Protein AF-A0A7J8A0T2-F1 (afdb_monomer_lite)

pLDDT: mean 89.28, std 9.41, range [49.16, 96.69]

Foldseek 3Di:
DPVVCVVCVCVVVLVVLQVPDPVGPVVSVVVVVVCCVPPHCLCPPDDHCPNVVVVVVVVVVVVVVVVVVVVVVVVVVVVVVVVVVVVVVVVVVVVVVVD

Organism: Myotis myotis (NCBI:txid51298)

Structure (mmCIF, N/CA/C/O backbone):
data_AF-A0A7J8A0T2-F1
#
_entry.id   AF-A0A7J8A0T2-F1
#
loop_
_atom_site.group_PDB
_atom_site.id
_atom_site.type_symbol
_atom_site.label_atom_id
_atom_site.label_alt_id
_atom_site.label_comp_id
_atom_site.label_asym_id
_atom_site.label_entity_id
_atom_site.label_seq_id
_atom_site.pdbx_PDB_ins_code
_atom_site.Cartn_x
_atom_site.Cartn_y
_atom_site.Cartn_z
_atom_site.occupancy
_atom_site.B_iso_or_equiv
_atom_site.auth_seq_id
_atom_site.auth_comp_id
_atom_site.auth_asym_id
_atom_site.auth_atom_id
_atom_site.pdbx_PDB_model_num
ATOM 1 N N . MET A 1 1 ? -2.130 19.286 10.003 1.00 49.16 1 MET A N 1
ATOM 2 C CA . MET A 1 1 ? -3.208 18.475 9.401 1.00 49.16 1 MET A CA 1
ATOM 3 C C . MET A 1 1 ? -3.140 18.570 7.875 1.00 49.16 1 MET A C 1
ATOM 5 O O . MET A 1 1 ? -4.084 19.033 7.260 1.00 49.16 1 MET A O 1
ATOM 9 N N . GLY A 1 2 ? -1.996 18.217 7.274 1.00 53.19 2 GLY A N 1
ATOM 10 C CA . GLY A 1 2 ? -1.790 18.306 5.816 1.00 53.19 2 GLY A CA 1
ATOM 11 C C . GLY A 1 2 ? -1.439 16.969 5.154 1.00 53.19 2 GLY A C 1
ATOM 12 O O . GLY A 1 2 ? -1.767 16.780 3.996 1.00 53.19 2 GLY A O 1
ATOM 13 N N . GLY A 1 3 ? -0.847 16.024 5.899 1.00 60.69 3 GLY A N 1
ATOM 14 C CA . GLY A 1 3 ? -0.393 14.742 5.342 1.00 60.69 3 GLY A CA 1
ATOM 15 C C . GLY A 1 3 ? -1.520 13.789 4.931 1.00 60.69 3 GLY A C 1
ATOM 16 O O . GLY A 1 3 ? -1.470 13.235 3.845 1.00 60.69 3 GLY A O 1
ATOM 17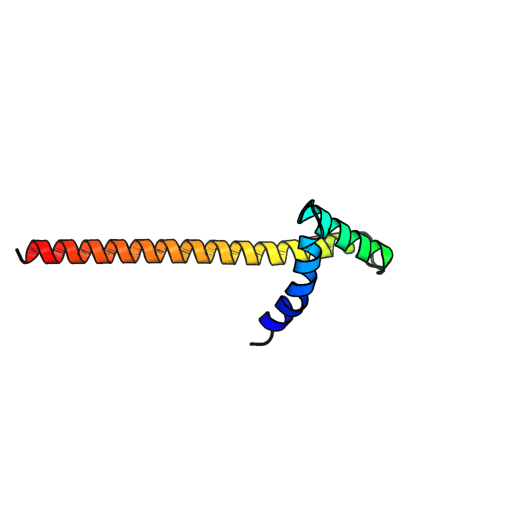 N N . GLU A 1 4 ? -2.577 13.652 5.739 1.00 61.41 4 GLU A N 1
ATOM 18 C CA . GLU A 1 4 ? -3.687 12.723 5.434 1.00 61.41 4 GLU A CA 1
ATOM 19 C C . GLU A 1 4 ? -4.466 13.137 4.170 1.00 61.41 4 GLU A C 1
ATOM 21 O O . GLU A 1 4 ? -4.849 12.294 3.368 1.00 61.41 4 GLU A O 1
ATOM 26 N N . GLN A 1 5 ? -4.623 14.443 3.924 1.00 62.53 5 GLN A N 1
ATOM 27 C CA . GLN A 1 5 ? -5.294 14.944 2.716 1.00 62.53 5 GLN A CA 1
ATOM 28 C C . GLN A 1 5 ? -4.476 14.714 1.438 1.00 62.53 5 GLN A C 1
ATOM 30 O O . GLN A 1 5 ? -5.048 14.615 0.352 1.00 62.53 5 GLN A O 1
ATOM 35 N N . GLU A 1 6 ? -3.147 14.652 1.543 1.00 72.12 6 GLU A N 1
ATOM 36 C CA . GLU A 1 6 ? -2.281 14.332 0.407 1.00 72.12 6 GLU A CA 1
ATOM 37 C C . GLU A 1 6 ? -2.321 12.840 0.071 1.00 72.12 6 GLU A C 1
ATOM 39 O O . GLU A 1 6 ? -2.339 12.492 -1.111 1.00 72.12 6 GLU A O 1
ATOM 44 N N . GLU A 1 7 ? -2.390 11.976 1.088 1.00 74.75 7 GLU A N 1
ATOM 45 C CA . GLU A 1 7 ? -2.507 10.523 0.918 1.00 74.75 7 GLU A CA 1
ATOM 46 C C . GLU A 1 7 ? -3.836 10.138 0.248 1.00 74.75 7 GLU A C 1
ATOM 48 O O . GLU A 1 7 ? -3.835 9.376 -0.718 1.00 74.75 7 GLU A O 1
ATOM 53 N N . GLU A 1 8 ? -4.952 10.740 0.670 1.00 87.94 8 GLU A N 1
ATOM 54 C CA . GLU A 1 8 ? -6.296 10.425 0.154 1.00 87.94 8 GLU A CA 1
ATOM 55 C C . GLU A 1 8 ? -6.609 11.079 -1.206 1.00 87.94 8 GLU A C 1
ATOM 57 O O . GLU A 1 8 ? -7.606 10.757 -1.860 1.00 87.94 8 GLU A O 1
ATOM 62 N N . ARG A 1 9 ? -5.759 12.002 -1.682 1.00 91.94 9 ARG A N 1
ATOM 63 C CA . ARG A 1 9 ? -6.005 12.795 -2.901 1.00 91.94 9 ARG A CA 1
ATOM 64 C C . ARG A 1 9 ? -6.293 11.933 -4.132 1.00 91.94 9 ARG A C 1
ATOM 66 O O . ARG A 1 9 ? -7.061 12.342 -5.006 1.00 91.94 9 ARG A O 1
ATOM 73 N N . PHE A 1 10 ? -5.639 10.779 -4.237 1.00 90.62 10 PHE A N 1
ATOM 74 C CA . PHE A 1 10 ? -5.753 9.889 -5.392 1.00 90.62 10 PHE A CA 1
ATOM 75 C C . PHE A 1 10 ? -6.695 8.703 -5.161 1.00 90.62 10 PHE A C 1
ATOM 77 O O . PHE A 1 10 ? -6.946 7.953 -6.108 1.00 90.62 10 PHE A O 1
ATOM 84 N N . ASP A 1 11 ? -7.276 8.562 -3.966 1.00 91.50 11 ASP A N 1
ATOM 85 C CA . ASP A 1 11 ? -8.106 7.410 -3.603 1.00 91.50 11 ASP A CA 1
ATOM 86 C C . ASP A 1 11 ? -9.298 7.247 -4.536 1.00 91.50 11 ASP A C 1
ATOM 88 O O . ASP A 1 11 ? -9.553 6.150 -5.022 1.00 91.50 11 ASP A O 1
ATOM 92 N N . GLY A 1 12 ? -9.991 8.337 -4.879 1.00 91.25 12 GLY A N 1
ATOM 93 C CA . GLY A 1 12 ? -11.133 8.274 -5.797 1.00 91.25 12 GLY A CA 1
ATOM 94 C C . GLY A 1 12 ? -10.768 7.699 -7.171 1.00 91.25 12 GLY A C 1
ATOM 95 O O . GLY A 1 12 ? -11.515 6.900 -7.735 1.00 91.25 12 GLY A O 1
ATOM 96 N N . MET A 1 13 ? -9.590 8.049 -7.691 1.00 91.00 13 MET A N 1
ATOM 97 C CA . MET A 1 13 ? -9.098 7.534 -8.970 1.00 91.00 13 MET A CA 1
ATOM 98 C C . MET A 1 13 ? -8.672 6.067 -8.853 1.00 91.00 13 MET A C 1
ATOM 100 O O . MET A 1 13 ? -9.027 5.255 -9.707 1.00 91.00 13 MET A O 1
ATOM 104 N N . LEU A 1 14 ? -7.954 5.711 -7.785 1.00 90.19 14 LEU A N 1
ATOM 105 C CA . LEU A 1 14 ? -7.508 4.338 -7.537 1.00 90.19 14 LEU A CA 1
ATOM 106 C C . LEU A 1 14 ? -8.686 3.390 -7.282 1.00 90.19 14 LEU A C 1
ATOM 108 O O . LEU A 1 14 ? -8.680 2.267 -7.781 1.00 90.19 14 LEU A O 1
ATOM 112 N N . LEU A 1 15 ? -9.722 3.846 -6.575 1.00 90.88 15 LEU A N 1
ATOM 113 C CA . LEU A 1 15 ? -10.954 3.093 -6.346 1.00 90.88 15 LEU A CA 1
ATOM 114 C C . LEU A 1 15 ? -11.735 2.883 -7.642 1.00 90.88 15 LEU A C 1
ATOM 116 O O . LEU A 1 15 ? -12.171 1.763 -7.902 1.00 90.88 15 LEU A O 1
ATOM 120 N N . ALA A 1 16 ? -11.873 3.918 -8.476 1.00 91.00 16 ALA A N 1
ATOM 121 C CA . ALA A 1 16 ? -12.520 3.785 -9.779 1.00 91.00 16 ALA A CA 1
ATOM 122 C C . ALA A 1 16 ? -11.787 2.767 -10.667 1.00 91.00 16 ALA A C 1
ATOM 124 O O . ALA A 1 16 ? -12.423 1.929 -11.302 1.00 91.00 16 ALA A O 1
ATOM 125 N N . MET A 1 17 ? -10.449 2.783 -10.657 1.00 89.44 17 MET A N 1
ATOM 126 C CA . MET A 1 17 ? -9.653 1.758 -11.330 1.00 89.44 17 MET A CA 1
ATOM 127 C C . MET A 1 17 ? -9.898 0.378 -10.716 1.00 89.44 17 MET A C 1
ATOM 129 O O . MET A 1 17 ? -10.163 -0.564 -11.452 1.00 89.44 17 MET A O 1
ATOM 133 N N . ALA A 1 18 ? -9.849 0.233 -9.389 1.00 89.94 18 ALA A N 1
ATOM 134 C CA . ALA A 1 18 ? -10.054 -1.047 -8.709 1.00 89.94 18 ALA A CA 1
ATOM 135 C C . ALA A 1 18 ? -11.415 -1.681 -9.039 1.00 89.94 18 ALA A C 1
ATOM 137 O O . ALA A 1 18 ? -11.488 -2.883 -9.267 1.00 89.94 18 ALA A O 1
ATOM 138 N N . GLN A 1 19 ? -12.476 -0.874 -9.114 1.00 89.69 19 GLN A N 1
ATOM 139 C CA . GLN A 1 19 ? -13.831 -1.329 -9.444 1.00 89.69 19 GLN A CA 1
ATOM 140 C C . GLN A 1 19 ? -13.966 -1.862 -10.875 1.00 89.69 19 GLN A C 1
ATOM 142 O O . GLN A 1 19 ? -14.830 -2.695 -11.130 1.00 89.69 19 GLN A O 1
ATOM 147 N N . GLN A 1 20 ? -13.133 -1.390 -11.804 1.00 89.62 20 GLN A N 1
ATOM 148 C CA . GLN A 1 20 ? -13.133 -1.842 -13.199 1.00 89.62 20 GLN A CA 1
ATOM 149 C C . GLN A 1 20 ? -12.381 -3.164 -13.412 1.00 89.62 20 GLN A C 1
ATOM 151 O O . GLN A 1 20 ? -12.473 -3.736 -14.495 1.00 89.62 20 GLN A O 1
ATOM 156 N N . HIS A 1 21 ? -11.632 -3.646 -12.415 1.00 89.31 21 HIS A N 1
ATOM 157 C CA . HIS A 1 21 ? -10.897 -4.907 -12.500 1.00 89.31 21 HIS A CA 1
ATOM 158 C C . HIS A 1 21 ? -11.706 -6.034 -11.845 1.00 89.31 21 HIS A C 1
ATOM 160 O O . HIS A 1 21 ? -11.809 -6.110 -10.619 1.00 89.31 21 HIS A O 1
ATOM 166 N N . GLU A 1 22 ? -12.264 -6.933 -12.658 1.00 81.12 22 GLU A N 1
ATOM 167 C CA . GLU A 1 22 ? -13.053 -8.078 -12.180 1.00 81.12 22 GLU A CA 1
ATOM 168 C C . GLU A 1 22 ? -12.201 -9.081 -11.380 1.00 81.12 22 GLU A C 1
ATOM 170 O O . GLU A 1 22 ? -12.700 -9.700 -10.438 1.00 81.12 22 GLU A O 1
ATOM 175 N N . GLY A 1 23 ? -10.897 -9.189 -11.671 1.00 83.62 23 GLY A N 1
ATOM 176 C CA . GLY A 1 23 ? -9.942 -9.995 -10.899 1.00 83.62 23 GLY A CA 1
ATOM 177 C C . GLY A 1 23 ? -9.401 -9.303 -9.640 1.00 83.62 23 GLY A C 1
ATOM 178 O O . GLY A 1 23 ? -8.459 -9.792 -9.007 1.00 83.62 23 GLY A O 1
ATOM 179 N N . GLY A 1 24 ? -9.983 -8.165 -9.251 1.00 87.31 24 GLY A N 1
ATOM 180 C CA . GLY A 1 24 ? -9.710 -7.480 -7.992 1.00 87.31 24 GLY A CA 1
ATOM 181 C C . GLY A 1 24 ? -8.297 -6.899 -7.879 1.00 87.31 24 GLY A C 1
ATOM 182 O O . GLY A 1 24 ? -7.705 -6.407 -8.840 1.00 87.31 24 GLY A O 1
ATOM 183 N N . VAL A 1 25 ? -7.739 -6.926 -6.663 1.00 87.56 25 VAL A N 1
ATOM 184 C CA . VAL A 1 25 ? -6.481 -6.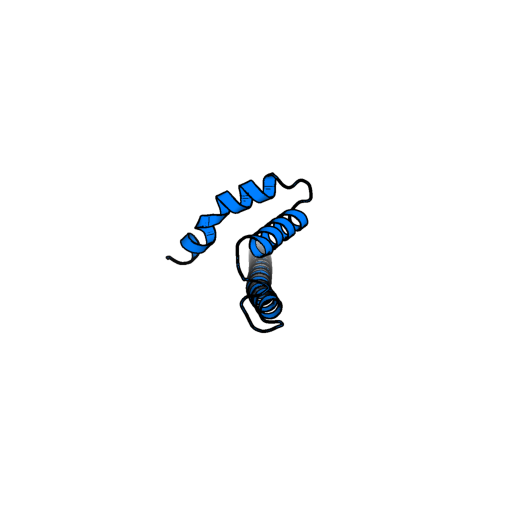227 -6.327 1.00 87.56 25 VAL A CA 1
ATOM 185 C C . VAL A 1 25 ? -5.284 -6.748 -7.129 1.00 87.56 25 VAL A C 1
ATOM 187 O O . VAL A 1 25 ? -4.393 -5.972 -7.465 1.00 87.56 25 VAL A O 1
ATOM 190 N N . GLN A 1 26 ? -5.253 -8.040 -7.464 1.00 89.06 26 GLN A N 1
ATOM 191 C CA . GLN A 1 26 ? -4.146 -8.621 -8.225 1.00 89.06 26 GLN A CA 1
ATOM 192 C C . GLN A 1 26 ? -4.038 -8.008 -9.627 1.00 89.06 26 GLN A C 1
ATOM 194 O O . GLN A 1 26 ? -2.940 -7.665 -10.071 1.00 89.06 26 GLN A O 1
ATOM 199 N N . GLU A 1 27 ? -5.169 -7.828 -10.308 1.00 92.56 27 GLU A N 1
ATOM 200 C CA . GLU A 1 27 ? -5.202 -7.191 -11.623 1.00 92.56 27 GLU A CA 1
ATOM 201 C C . GLU A 1 27 ? -4.855 -5.706 -11.544 1.00 92.56 27 GLU A C 1
ATOM 203 O O . GLU A 1 27 ? -4.073 -5.229 -12.364 1.00 92.56 27 GLU A O 1
ATOM 208 N N . LEU A 1 28 ? -5.344 -4.993 -10.524 1.00 92.75 28 LEU A N 1
ATOM 209 C CA . LEU A 1 28 ? -4.984 -3.590 -10.301 1.00 92.75 28 LEU A CA 1
ATOM 210 C C . LEU A 1 28 ? -3.464 -3.412 -10.154 1.00 92.75 28 LEU A C 1
ATOM 212 O O . LEU A 1 28 ? -2.871 -2.535 -10.787 1.00 92.75 28 LEU A O 1
ATOM 216 N N . VAL A 1 29 ? -2.822 -4.268 -9.353 1.00 92.88 29 VAL A N 1
ATOM 217 C CA . VAL A 1 29 ? -1.364 -4.257 -9.161 1.00 92.88 29 VAL A CA 1
ATOM 218 C C . VAL A 1 29 ? -0.642 -4.544 -10.479 1.00 92.88 29 VAL A C 1
ATOM 220 O O . VAL A 1 29 ? 0.313 -3.845 -10.827 1.00 92.88 29 VAL A O 1
ATOM 223 N N . ASN A 1 30 ? -1.115 -5.517 -11.259 1.00 93.69 30 ASN A N 1
ATOM 224 C CA . ASN A 1 30 ? -0.543 -5.815 -12.571 1.00 93.69 30 ASN A CA 1
ATOM 225 C C . ASN A 1 30 ? -0.692 -4.638 -13.552 1.00 93.69 30 ASN A C 1
ATOM 227 O O . ASN A 1 30 ? 0.256 -4.291 -14.260 1.00 93.69 30 ASN A O 1
ATOM 231 N N . THR A 1 31 ? -1.848 -3.974 -13.566 1.00 94.00 31 THR A N 1
ATOM 232 C CA . THR A 1 31 ? -2.092 -2.770 -14.370 1.00 94.00 31 THR A CA 1
ATOM 233 C C . THR A 1 31 ? -1.125 -1.649 -13.994 1.00 94.00 31 THR A C 1
ATOM 235 O O . THR A 1 31 ? -0.539 -1.021 -14.882 1.00 94.00 31 THR A O 1
ATOM 238 N N . PHE A 1 32 ? -0.878 -1.444 -12.698 1.00 93.69 32 PHE A N 1
ATOM 239 C CA . PHE A 1 32 ? 0.081 -0.453 -12.213 1.00 93.69 32 PHE A CA 1
ATOM 240 C C . PHE A 1 32 ? 1.515 -0.754 -12.677 1.00 93.69 32 PHE A C 1
ATOM 242 O O . PHE A 1 32 ? 2.177 0.109 -13.258 1.00 93.69 32 PHE A O 1
ATOM 249 N N . PHE A 1 33 ? 1.982 -1.997 -12.530 1.00 94.38 33 PHE A N 1
ATOM 250 C CA . PHE A 1 33 ? 3.310 -2.385 -13.020 1.00 94.38 33 PHE A CA 1
ATOM 251 C C . PHE A 1 33 ? 3.424 -2.333 -14.548 1.00 94.38 33 PHE A C 1
ATOM 253 O O . PHE A 1 33 ? 4.459 -1.929 -15.081 1.00 94.38 33 PHE A O 1
ATOM 260 N N . SER A 1 34 ? 2.353 -2.667 -15.272 1.00 95.38 34 SER A N 1
ATOM 261 C CA . SER A 1 34 ? 2.290 -2.529 -16.731 1.00 95.38 34 SER A CA 1
ATOM 262 C C . SER A 1 34 ? 2.399 -1.069 -17.180 1.00 95.38 34 SER A C 1
ATOM 264 O O . SER A 1 34 ? 3.009 -0.788 -18.218 1.00 95.38 34 SER A O 1
ATOM 266 N N . PHE A 1 35 ? 1.838 -0.129 -16.412 1.00 95.50 35 PHE A N 1
ATOM 267 C CA . PHE A 1 35 ? 2.027 1.304 -16.630 1.00 95.50 35 PHE A CA 1
ATOM 268 C C . PHE A 1 35 ? 3.484 1.712 -16.398 1.00 95.50 35 PHE A C 1
ATOM 270 O O . PHE A 1 35 ? 4.090 2.263 -17.318 1.00 95.50 35 PHE A O 1
ATOM 277 N N . LEU A 1 36 ? 4.065 1.375 -15.239 1.00 95.12 36 LEU A N 1
ATOM 278 C CA . LEU A 1 36 ? 5.460 1.703 -14.917 1.00 95.12 36 LEU A CA 1
ATOM 279 C C . LEU A 1 36 ? 6.420 1.174 -15.989 1.00 95.12 36 LEU A C 1
ATOM 281 O O . LEU A 1 36 ? 7.222 1.919 -16.532 1.00 95.12 36 LEU A O 1
ATOM 285 N N . ARG A 1 37 ? 6.254 -0.079 -16.419 1.00 94.50 37 ARG A N 1
ATOM 286 C CA . ARG A 1 37 ? 7.088 -0.667 -17.477 1.00 94.50 37 ARG A CA 1
ATOM 287 C C . ARG A 1 37 ? 7.021 0.088 -18.811 1.00 94.50 37 ARG A C 1
ATOM 289 O O . ARG A 1 37 ? 7.992 0.078 -19.557 1.00 94.50 37 ARG A O 1
ATOM 296 N N . ARG A 1 38 ? 5.871 0.671 -19.168 1.00 96.56 38 ARG A N 1
ATOM 297 C CA . ARG A 1 38 ? 5.646 1.273 -20.500 1.00 96.56 38 ARG A CA 1
ATOM 298 C C . ARG A 1 38 ? 5.805 2.787 -20.544 1.00 96.56 38 ARG A C 1
ATOM 300 O O . ARG A 1 38 ? 5.962 3.335 -21.633 1.00 96.56 38 ARG A O 1
ATOM 307 N N . LYS A 1 39 ? 5.629 3.467 -19.414 1.00 96.69 39 LYS A N 1
ATOM 308 C CA . LYS A 1 39 ? 5.523 4.931 -19.345 1.00 96.69 39 LYS A CA 1
ATOM 309 C C . LYS A 1 39 ? 6.589 5.574 -18.474 1.00 96.69 39 LYS A C 1
ATOM 311 O O . LYS A 1 39 ? 6.689 6.796 -18.488 1.00 96.69 39 LYS A O 1
ATOM 316 N N . THR A 1 40 ? 7.375 4.782 -17.758 1.00 94.06 40 THR A N 1
ATOM 317 C CA . THR A 1 40 ? 8.489 5.270 -16.955 1.00 94.06 40 THR A CA 1
ATOM 318 C C . THR A 1 40 ? 9.735 4.441 -17.243 1.00 94.06 40 THR A C 1
ATOM 320 O O . THR A 1 40 ? 9.690 3.404 -17.905 1.00 94.06 40 THR A O 1
ATOM 323 N N . ASP A 1 41 ? 10.867 4.912 -16.749 1.00 92.50 41 ASP A N 1
ATOM 324 C CA . ASP A 1 41 ? 12.147 4.215 -16.747 1.00 92.50 41 ASP A CA 1
ATOM 325 C C . ASP A 1 41 ? 12.313 3.317 -15.508 1.00 92.50 41 ASP A C 1
ATOM 327 O O . ASP A 1 41 ? 13.394 2.807 -15.253 1.00 92.50 41 ASP A O 1
ATOM 331 N N . PHE A 1 42 ? 11.243 3.058 -14.751 1.00 92.50 42 PHE A N 1
ATOM 332 C CA . PHE A 1 42 ? 11.295 2.409 -13.436 1.00 92.50 42 PHE A CA 1
ATOM 333 C C . PHE A 1 42 ? 12.110 1.105 -13.383 1.00 92.50 42 PHE A C 1
ATOM 335 O O . PHE A 1 42 ? 12.808 0.859 -12.404 1.00 92.50 42 PHE A O 1
ATOM 342 N N . PHE A 1 43 ? 12.036 0.267 -14.422 1.00 90.50 43 PHE A N 1
ATOM 343 C CA . PHE A 1 43 ? 12.729 -1.029 -14.463 1.00 90.50 43 PHE A CA 1
ATOM 344 C C . PHE A 1 43 ? 14.115 -0.993 -15.124 1.00 90.50 43 PHE A C 1
ATOM 346 O O . PHE A 1 43 ? 14.839 -1.977 -15.027 1.00 90.50 43 PHE A O 1
ATOM 353 N N . VAL A 1 44 ? 14.470 0.088 -15.827 1.00 91.12 44 VAL A N 1
ATOM 354 C CA . VAL A 1 44 ? 15.680 0.148 -16.679 1.00 91.12 44 VAL A CA 1
ATOM 355 C C . VAL A 1 44 ? 16.526 1.411 -16.486 1.00 91.12 44 VAL A C 1
ATOM 357 O O . VAL A 1 44 ? 17.628 1.486 -17.013 1.00 91.12 44 VAL A O 1
ATOM 360 N N . GLY A 1 45 ? 16.024 2.411 -15.762 1.00 87.81 45 GLY A N 1
ATOM 361 C CA . GLY A 1 45 ? 16.662 3.714 -15.563 1.00 87.81 45 GLY A CA 1
ATOM 362 C C . GLY A 1 45 ? 17.617 3.780 -14.371 1.00 87.81 45 GLY A C 1
ATOM 363 O O . GLY A 1 45 ? 18.298 4.785 -14.199 1.00 87.81 45 GLY A O 1
ATOM 364 N N . GLY A 1 46 ? 17.676 2.731 -13.546 1.00 86.06 46 GLY A N 1
ATOM 365 C CA . GLY A 1 46 ? 18.538 2.653 -12.365 1.00 86.06 46 GLY A CA 1
ATOM 366 C C . GLY A 1 46 ? 19.437 1.418 -12.360 1.00 86.06 46 GLY A C 1
ATOM 367 O O . GLY A 1 46 ? 19.413 0.609 -13.285 1.00 86.06 46 GLY A O 1
ATOM 368 N N . GLU A 1 47 ? 20.219 1.270 -11.290 1.00 90.25 47 GLU A N 1
ATOM 369 C CA . GLU A 1 47 ? 21.035 0.074 -11.062 1.00 90.25 47 GLU A CA 1
ATOM 370 C C . GLU A 1 47 ? 20.168 -1.189 -10.938 1.00 90.25 47 GLU A C 1
ATOM 372 O O . GLU A 1 47 ? 19.014 -1.146 -10.490 1.00 90.25 47 GLU A O 1
ATOM 377 N N . GLU A 1 48 ? 20.743 -2.331 -11.314 1.00 87.25 48 GLU A N 1
ATOM 378 C CA . GLU A 1 48 ? 20.082 -3.629 -11.210 1.00 87.25 48 GLU A CA 1
ATOM 379 C C . GLU A 1 48 ? 19.595 -3.880 -9.770 1.00 87.25 48 GLU A C 1
ATOM 381 O O . GLU A 1 48 ? 20.315 -3.668 -8.795 1.00 87.25 48 GLU A O 1
ATOM 386 N N . GLY A 1 49 ? 18.329 -4.283 -9.623 1.00 87.88 49 GLY A N 1
ATOM 387 C CA . GLY A 1 49 ? 17.701 -4.537 -8.319 1.00 87.88 49 GLY A CA 1
ATOM 388 C C . GLY A 1 49 ? 17.141 -3.306 -7.589 1.00 87.88 49 GLY A C 1
ATOM 389 O O . GLY A 1 49 ? 16.428 -3.467 -6.596 1.00 87.88 49 GLY A O 1
ATOM 390 N N . MET A 1 50 ? 17.362 -2.076 -8.072 1.00 90.25 50 MET A N 1
ATOM 391 C CA . MET A 1 50 ? 16.818 -0.873 -7.416 1.00 90.25 50 MET A CA 1
ATOM 392 C C . MET A 1 50 ? 15.287 -0.823 -7.422 1.00 90.25 50 MET A C 1
ATOM 394 O O . MET A 1 50 ? 14.681 -0.449 -6.416 1.00 90.25 50 MET A O 1
ATOM 398 N N . ALA A 1 51 ? 14.659 -1.249 -8.520 1.00 90.81 51 ALA A N 1
ATOM 399 C CA . ALA A 1 51 ? 13.205 -1.335 -8.635 1.00 90.81 51 ALA A CA 1
ATOM 400 C C . ALA A 1 51 ? 12.604 -2.280 -7.578 1.00 90.81 51 ALA A C 1
ATOM 402 O O . ALA A 1 51 ? 11.665 -1.919 -6.869 1.00 90.81 51 ALA A O 1
ATOM 403 N N . GLU A 1 52 ? 13.184 -3.474 -7.425 1.00 92.44 52 GLU A N 1
ATOM 404 C CA . GLU A 1 52 ? 12.751 -4.468 -6.438 1.00 92.44 52 GLU A CA 1
ATOM 405 C C . GLU A 1 52 ? 12.948 -3.965 -5.007 1.00 92.44 52 GLU A C 1
ATOM 407 O O . GLU A 1 52 ? 12.050 -4.085 -4.165 1.00 92.44 52 GLU A O 1
ATOM 412 N N . LYS A 1 53 ? 14.101 -3.344 -4.735 1.00 93.69 53 LYS A N 1
ATOM 413 C CA . LYS A 1 53 ? 14.403 -2.750 -3.433 1.00 93.69 53 LYS A CA 1
ATOM 414 C C . LYS A 1 53 ? 13.386 -1.675 -3.066 1.00 93.69 53 LYS A C 1
ATOM 416 O O . LYS A 1 53 ? 12.885 -1.687 -1.943 1.00 93.69 53 LYS A O 1
ATOM 421 N N . LEU A 1 54 ? 13.048 -0.792 -4.006 1.00 93.06 54 LEU A N 1
ATOM 422 C CA . LEU A 1 54 ? 12.060 0.263 -3.799 1.00 93.06 54 LEU A CA 1
ATOM 423 C C . LEU A 1 54 ? 10.680 -0.325 -3.472 1.00 93.06 54 LEU A C 1
ATOM 425 O O . LEU A 1 54 ? 10.098 0.030 -2.450 1.00 93.06 54 LEU A O 1
ATOM 429 N N . ILE A 1 55 ? 10.195 -1.282 -4.273 1.00 93.69 55 ILE A N 1
ATOM 430 C CA . ILE A 1 55 ? 8.905 -1.957 -4.033 1.00 93.69 55 ILE A CA 1
ATOM 431 C C . ILE A 1 55 ? 8.889 -2.605 -2.650 1.00 93.69 55 ILE A C 1
ATOM 433 O O . ILE A 1 55 ? 7.947 -2.417 -1.881 1.00 93.69 55 ILE A O 1
ATOM 437 N N . THR A 1 56 ? 9.945 -3.345 -2.316 1.00 95.31 56 THR A N 1
ATOM 438 C CA . THR A 1 56 ? 10.053 -4.074 -1.050 1.00 95.31 56 THR A CA 1
ATOM 439 C C . THR A 1 56 ? 10.078 -3.124 0.144 1.00 95.31 56 THR A C 1
ATOM 441 O O . THR A 1 56 ? 9.414 -3.371 1.152 1.00 95.31 56 THR A O 1
ATOM 444 N N . GLN A 1 57 ? 10.810 -2.012 0.048 1.00 95.75 57 GLN A N 1
ATOM 445 C CA . GLN A 1 57 ? 10.865 -0.997 1.099 1.00 95.75 57 GLN A CA 1
ATOM 446 C C . GLN A 1 57 ? 9.506 -0.325 1.308 1.00 95.75 57 GLN A C 1
ATOM 448 O O . GLN A 1 57 ? 9.030 -0.267 2.445 1.00 95.75 57 GLN A O 1
ATOM 453 N N . THR A 1 58 ? 8.855 0.117 0.230 1.00 94.56 58 THR A N 1
ATOM 454 C CA . THR A 1 58 ? 7.523 0.734 0.291 1.00 94.56 58 THR A CA 1
ATOM 455 C C . THR A 1 58 ? 6.486 -0.241 0.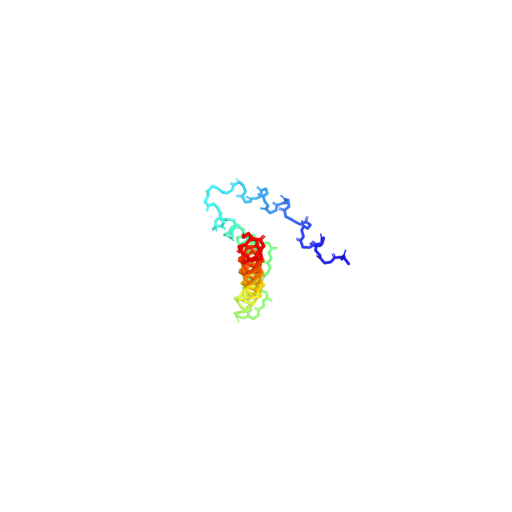848 1.00 94.56 58 THR A C 1
ATOM 457 O O . THR A 1 58 ? 5.740 0.108 1.764 1.00 94.56 58 THR A O 1
ATOM 460 N N . PHE A 1 59 ? 6.483 -1.493 0.380 1.00 95.00 59 PHE A N 1
ATOM 461 C CA . PHE A 1 59 ? 5.605 -2.539 0.905 1.00 95.00 59 PHE A CA 1
ATOM 462 C C . PHE A 1 59 ? 5.808 -2.749 2.408 1.00 95.00 59 PHE A C 1
ATOM 464 O O . PHE A 1 59 ? 4.845 -2.726 3.177 1.00 95.00 59 PHE A O 1
ATOM 471 N N . ASN A 1 60 ? 7.059 -2.920 2.846 1.00 96.12 60 ASN A N 1
ATOM 472 C CA . ASN A 1 60 ? 7.377 -3.150 4.253 1.00 96.12 60 ASN A CA 1
ATOM 473 C C . ASN A 1 60 ? 6.925 -1.987 5.139 1.00 96.12 60 ASN A C 1
ATOM 475 O O . ASN A 1 60 ? 6.378 -2.229 6.216 1.00 96.12 60 ASN A O 1
ATOM 479 N N . HIS A 1 61 ? 7.101 -0.747 4.682 1.00 95.25 61 HIS A N 1
ATOM 480 C CA . HIS A 1 61 ? 6.649 0.439 5.400 1.00 95.25 61 HIS A CA 1
ATOM 481 C C . HIS A 1 61 ? 5.128 0.432 5.626 1.00 95.25 61 HIS A C 1
ATOM 483 O O . HIS A 1 61 ? 4.671 0.461 6.773 1.00 95.25 61 HIS A O 1
ATOM 489 N N . HIS A 1 62 ? 4.333 0.298 4.560 1.00 93.50 62 HIS A N 1
ATOM 490 C CA . HIS A 1 62 ? 2.871 0.283 4.683 1.00 93.50 62 HIS A CA 1
ATOM 491 C C . HIS A 1 62 ? 2.356 -0.944 5.444 1.00 93.50 62 HIS A C 1
ATOM 493 O O . HIS A 1 62 ? 1.431 -0.828 6.250 1.00 93.50 62 HIS A O 1
ATOM 499 N N . ASN A 1 63 ? 2.983 -2.112 5.274 1.00 93.94 63 ASN A N 1
ATOM 500 C CA . ASN A 1 63 ? 2.635 -3.306 6.042 1.00 93.94 63 ASN A CA 1
ATOM 501 C C . ASN A 1 63 ? 2.882 -3.095 7.548 1.00 93.94 63 ASN A C 1
ATOM 503 O O . ASN A 1 63 ? 2.046 -3.465 8.373 1.00 93.94 63 ASN A O 1
ATOM 507 N N . GLN A 1 64 ? 3.988 -2.450 7.935 1.00 96.31 64 GLN A N 1
ATOM 508 C CA . GLN A 1 64 ? 4.248 -2.114 9.338 1.00 96.31 64 GLN A CA 1
ATOM 509 C C . GLN A 1 64 ? 3.185 -1.171 9.913 1.00 96.31 64 GLN A C 1
ATOM 511 O O . GLN A 1 64 ? 2.699 -1.425 11.021 1.00 96.31 64 GLN A O 1
ATOM 516 N N . LEU A 1 65 ? 2.788 -0.133 9.168 1.00 93.56 65 LEU A N 1
ATOM 517 C CA . LEU A 1 65 ? 1.721 0.792 9.569 1.00 93.56 65 LEU A CA 1
ATOM 518 C C . LEU A 1 65 ? 0.384 0.063 9.746 1.00 93.56 65 LEU A C 1
ATOM 520 O O . LEU A 1 65 ? -0.241 0.168 10.804 1.00 93.56 65 LEU A O 1
ATOM 524 N N . ALA A 1 66 ? -0.009 -0.756 8.768 1.00 93.00 66 ALA A N 1
ATOM 525 C CA . ALA A 1 66 ? -1.243 -1.532 8.820 1.00 93.00 66 ALA A CA 1
ATOM 526 C C . ALA A 1 66 ? -1.270 -2.491 10.023 1.00 93.00 66 ALA A C 1
ATOM 528 O O . ALA A 1 66 ? -2.256 -2.560 10.764 1.00 93.00 66 ALA A O 1
ATOM 529 N N . GLN A 1 67 ? -0.168 -3.203 10.280 1.00 95.88 67 GLN A N 1
ATOM 530 C CA . GLN A 1 67 ? -0.076 -4.118 11.420 1.00 95.88 67 GLN A CA 1
ATOM 531 C C . GLN A 1 67 ? -0.055 -3.377 12.760 1.00 95.88 67 GLN A C 1
ATOM 533 O O . GLN A 1 67 ? -0.635 -3.860 13.735 1.00 95.88 67 GLN A O 1
ATOM 538 N N . LYS A 1 68 ? 0.582 -2.202 12.830 1.00 94.75 68 LYS A N 1
ATOM 539 C CA . LYS A 1 68 ? 0.547 -1.339 14.016 1.00 94.75 68 LYS A CA 1
ATOM 540 C C . LYS A 1 68 ? -0.883 -0.880 14.309 1.00 94.75 68 LYS A C 1
ATOM 542 O O . LYS A 1 68 ? -1.368 -1.148 15.406 1.00 94.75 68 LYS A O 1
ATOM 547 N N . ALA A 1 69 ? -1.586 -0.322 13.324 1.00 93.38 69 ALA A N 1
ATOM 548 C CA . ALA A 1 69 ? -2.977 0.109 13.468 1.00 93.38 69 ALA A CA 1
ATOM 549 C C . ALA A 1 69 ? -3.898 -1.050 13.893 1.00 93.38 69 ALA A C 1
ATOM 551 O O . ALA A 1 69 ? -4.729 -0.911 14.794 1.00 93.38 69 ALA A O 1
ATOM 552 N N . ARG A 1 70 ? -3.704 -2.241 13.311 1.00 93.75 70 ARG A N 1
ATOM 553 C CA . ARG A 1 70 ? -4.450 -3.451 13.687 1.00 93.75 70 ARG A CA 1
ATOM 554 C C . ARG A 1 70 ? -4.195 -3.871 15.138 1.00 93.75 70 ARG A C 1
ATOM 556 O O . ARG A 1 70 ? -5.142 -4.246 15.833 1.00 93.75 70 ARG A O 1
ATOM 563 N N . ARG A 1 71 ? -2.939 -3.829 15.598 1.00 94.56 71 ARG A N 1
ATOM 564 C CA . ARG A 1 71 ? -2.570 -4.139 16.991 1.00 94.56 71 ARG A CA 1
ATOM 565 C C . ARG A 1 71 ? -3.162 -3.129 17.969 1.00 94.56 71 ARG A C 1
ATOM 567 O O . ARG A 1 71 ? -3.750 -3.537 18.965 1.00 94.56 71 ARG A O 1
ATOM 574 N N . GLU A 1 72 ? -3.072 -1.840 17.663 1.00 94.06 72 GLU A N 1
ATOM 575 C CA . GLU A 1 72 ? -3.632 -0.774 18.499 1.00 94.06 72 GLU A CA 1
ATOM 576 C C . GLU A 1 72 ? -5.154 -0.883 18.615 1.00 94.06 72 GLU A C 1
ATOM 578 O O . GLU A 1 72 ? -5.689 -0.826 19.722 1.00 94.06 72 GLU A O 1
ATOM 583 N N . LYS A 1 73 ? -5.855 -1.133 17.501 1.00 93.56 73 LYS A N 1
ATOM 584 C CA . LYS A 1 73 ? -7.307 -1.355 17.510 1.00 93.56 73 LYS A CA 1
ATOM 585 C C . LYS A 1 73 ? -7.692 -2.551 18.381 1.00 93.56 73 LYS A C 1
ATOM 587 O O . LYS A 1 73 ? -8.644 -2.456 19.149 1.00 93.56 73 LYS A O 1
ATOM 592 N N . ARG A 1 74 ? -6.946 -3.660 18.292 1.00 92.94 74 ARG A N 1
ATOM 593 C CA . ARG A 1 74 ? -7.185 -4.850 19.124 1.00 92.94 74 ARG A CA 1
ATOM 594 C C . ARG A 1 74 ? -6.970 -4.555 20.609 1.00 92.94 74 ARG A C 1
ATOM 596 O O . ARG A 1 74 ? -7.828 -4.899 21.410 1.00 92.94 74 ARG A O 1
ATOM 603 N N . SER A 1 75 ? -5.866 -3.891 20.949 1.00 93.06 75 SER A N 1
ATOM 604 C CA . SER A 1 75 ? -5.536 -3.524 22.330 1.00 93.06 75 SER A CA 1
ATOM 605 C C . SER A 1 75 ? -6.6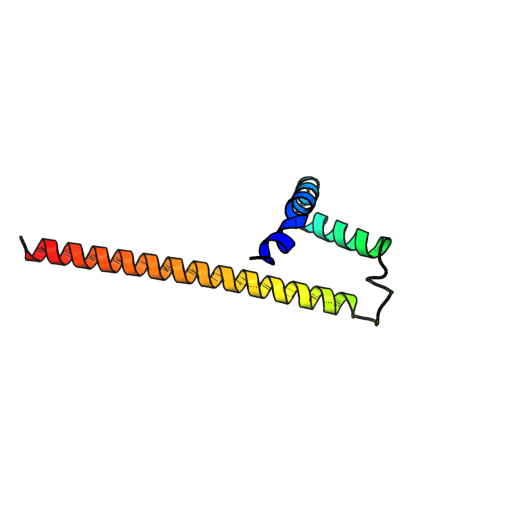08 -2.619 22.946 1.00 93.06 75 SER A C 1
ATOM 607 O O . SER A 1 75 ? -7.129 -2.917 24.016 1.00 93.06 75 SER A O 1
ATOM 609 N N . ARG A 1 76 ? -7.046 -1.576 22.224 1.00 92.81 76 ARG A N 1
ATOM 610 C CA . ARG A 1 76 ? -8.128 -0.685 22.682 1.00 92.81 76 ARG A CA 1
ATOM 611 C C . ARG A 1 76 ? -9.430 -1.444 22.935 1.00 92.81 76 ARG A C 1
ATOM 613 O O . ARG A 1 76 ? -10.044 -1.266 23.980 1.00 92.81 76 ARG A O 1
ATOM 620 N N . GLN A 1 77 ? -9.821 -2.329 22.016 1.00 93.12 77 GLN A N 1
ATOM 621 C CA . GLN A 1 77 ? -11.029 -3.143 22.176 1.00 93.12 77 GLN A CA 1
ATOM 622 C C . GLN A 1 77 ? -10.953 -4.085 23.384 1.00 93.12 77 GLN A C 1
ATOM 624 O O . GLN A 1 77 ? -11.971 -4.336 24.027 1.00 93.12 77 GLN A O 1
ATOM 629 N N . GLU A 1 78 ? -9.774 -4.621 23.694 1.00 92.69 78 GLU A N 1
ATOM 630 C CA . GLU A 1 78 ? -9.569 -5.484 24.856 1.00 92.69 78 GLU A CA 1
ATOM 631 C C . GLU A 1 78 ? -9.656 -4.695 26.167 1.00 92.69 78 GLU A C 1
ATOM 633 O O . GLU A 1 78 ? -10.400 -5.091 27.067 1.00 92.69 78 GLU A O 1
ATOM 638 N N . THR A 1 79 ? -8.990 -3.541 26.246 1.00 93.06 79 THR A N 1
ATOM 639 C CA . THR A 1 79 ? -9.058 -2.646 27.410 1.00 93.06 79 THR A CA 1
ATOM 640 C C . THR A 1 79 ? -10.486 -2.170 27.662 1.00 93.06 79 THR A C 1
ATOM 642 O O . THR A 1 79 ? -10.985 -2.296 28.777 1.00 93.06 79 THR A O 1
ATOM 645 N N . GLU A 1 80 ? -11.202 -1.722 26.626 1.00 93.44 80 GLU A N 1
ATOM 646 C CA . GLU A 1 80 ? -12.602 -1.296 26.753 1.00 93.44 80 GLU A CA 1
ATOM 647 C C . GLU A 1 80 ? -13.516 -2.425 27.245 1.00 93.44 80 GLU A C 1
ATOM 649 O O . GLU A 1 80 ? -14.417 -2.196 28.056 1.00 93.44 80 GLU A O 1
ATOM 654 N N . ARG A 1 81 ? -13.307 -3.658 26.764 1.00 93.69 81 ARG A N 1
ATOM 655 C CA . ARG A 1 81 ? -14.067 -4.828 27.230 1.00 93.69 81 ARG A CA 1
ATOM 656 C C . ARG A 1 81 ? -13.768 -5.135 28.691 1.00 93.69 81 ARG A C 1
ATOM 658 O O . ARG A 1 81 ? -14.704 -5.388 29.450 1.00 93.69 81 ARG A O 1
ATOM 665 N N . ARG A 1 82 ? -12.495 -5.086 29.085 1.00 93.56 82 ARG A N 1
ATOM 666 C CA . ARG A 1 82 ? -12.064 -5.340 30.460 1.00 93.56 82 ARG A CA 1
ATOM 667 C C . ARG A 1 82 ? -12.622 -4.297 31.425 1.00 93.56 82 ARG A C 1
ATOM 669 O O . ARG A 1 82 ? -13.235 -4.668 32.419 1.00 93.56 82 ARG A O 1
ATOM 676 N N . GLU A 1 83 ? -12.512 -3.014 31.097 1.00 94.00 83 GLU A N 1
ATOM 677 C CA . GLU A 1 83 ? -13.055 -1.938 31.930 1.00 94.00 83 GLU A CA 1
ATOM 678 C C . GLU A 1 83 ? -14.579 -2.011 32.073 1.00 94.00 83 GLU A C 1
ATOM 680 O O . GLU A 1 83 ? -15.113 -1.753 33.152 1.00 94.00 83 GLU A O 1
ATOM 685 N N . LYS A 1 84 ? -15.301 -2.353 30.996 1.00 93.81 84 LYS A N 1
ATOM 686 C CA . LYS A 1 84 ? -16.758 -2.552 31.054 1.00 93.81 84 LYS A CA 1
ATOM 687 C C . LYS A 1 84 ? -17.122 -3.725 31.964 1.00 93.81 84 LYS A C 1
ATOM 689 O O . LYS A 1 84 ? -18.044 -3.594 32.767 1.00 93.81 84 LYS A O 1
ATOM 694 N N . ALA A 1 85 ? -16.390 -4.836 31.875 1.00 93.69 85 ALA A N 1
ATOM 695 C CA . ALA A 1 85 ? -16.597 -5.998 32.734 1.00 93.69 85 ALA A CA 1
ATOM 696 C C . ALA A 1 85 ? -16.297 -5.687 34.212 1.00 93.69 85 ALA A C 1
ATOM 698 O O . ALA A 1 85 ? -17.094 -6.033 35.082 1.00 93.69 85 ALA A O 1
ATOM 699 N N . GLU A 1 86 ? -15.198 -4.983 34.500 1.00 93.94 86 GLU A N 1
ATOM 700 C CA . GLU A 1 86 ? -14.823 -4.576 35.861 1.00 93.94 86 GLU A CA 1
ATOM 701 C C . GLU A 1 86 ? -15.851 -3.608 36.472 1.00 93.94 86 GLU A C 1
ATOM 703 O O . GLU A 1 86 ? -16.269 -3.796 37.618 1.00 93.94 86 GLU A O 1
ATOM 708 N N . ARG A 1 87 ? -16.340 -2.626 35.699 1.00 92.75 87 ARG A N 1
ATOM 709 C CA . ARG A 1 87 ? -17.412 -1.713 36.138 1.00 92.75 87 ARG A CA 1
ATOM 710 C C . ARG A 1 87 ? -18.718 -2.454 36.427 1.00 92.75 87 ARG A C 1
ATOM 712 O O . ARG A 1 87 ? -19.316 -2.226 37.475 1.00 92.75 87 ARG A O 1
ATOM 719 N N . ALA A 1 88 ? -19.138 -3.356 35.540 1.00 93.38 88 ALA A N 1
ATOM 720 C CA . ALA A 1 88 ? -20.352 -4.148 35.738 1.00 93.38 88 ALA A CA 1
ATOM 721 C C . ALA A 1 88 ? -20.251 -5.054 36.978 1.00 93.38 88 ALA A C 1
ATOM 723 O O . ALA A 1 88 ? -21.195 -5.142 37.762 1.00 93.38 88 ALA A O 1
ATOM 724 N N . ALA A 1 89 ? -19.090 -5.678 37.198 1.00 93.75 89 ALA A N 1
ATOM 725 C CA . ALA A 1 89 ? -18.843 -6.511 38.369 1.00 93.75 89 ALA A CA 1
ATOM 726 C C . ALA A 1 89 ? -18.858 -5.705 39.678 1.00 93.75 89 ALA A C 1
ATOM 728 O O . ALA A 1 89 ? -19.357 -6.205 40.686 1.00 93.75 89 ALA A O 1
ATOM 729 N N . ARG A 1 90 ? -18.337 -4.469 39.678 1.00 92.44 90 ARG A N 1
ATOM 730 C CA . ARG A 1 90 ? -18.372 -3.589 40.855 1.00 92.44 90 ARG A CA 1
ATOM 731 C C . ARG A 1 90 ? -19.802 -3.176 41.209 1.00 92.44 90 ARG A C 1
ATOM 733 O O . ARG A 1 90 ? -20.210 -3.394 42.343 1.00 92.44 90 ARG A O 1
ATOM 740 N N . LEU A 1 91 ? -20.578 -2.710 40.228 1.00 93.62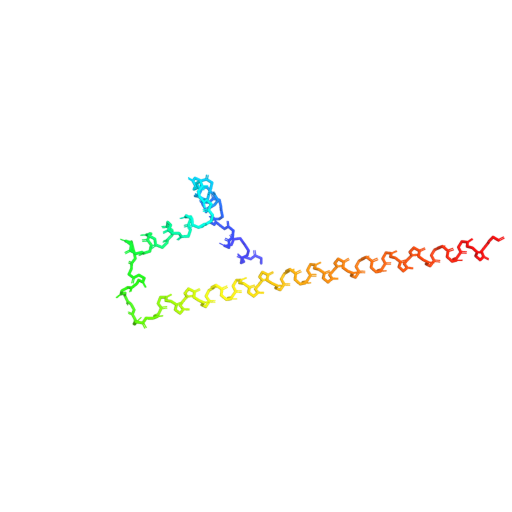 91 LEU A N 1
ATOM 741 C CA . LEU A 1 91 ? -21.985 -2.333 40.428 1.00 93.62 91 LEU A CA 1
ATOM 742 C C . LEU A 1 91 ? -22.832 -3.510 40.940 1.00 93.62 91 LEU A C 1
ATOM 744 O O . LEU A 1 91 ? -23.652 -3.348 41.837 1.00 93.62 91 LEU A O 1
ATOM 748 N N . ALA A 1 92 ? -22.602 -4.720 40.419 1.00 91.94 92 ALA A N 1
ATOM 749 C CA . ALA A 1 92 ? -23.305 -5.919 40.877 1.00 91.94 92 ALA A CA 1
ATOM 750 C C . ALA A 1 92 ? -22.931 -6.337 42.311 1.00 91.94 92 ALA A C 1
ATOM 752 O O . ALA A 1 92 ? -23.739 -6.974 42.986 1.00 91.94 92 ALA A O 1
ATOM 753 N N . LYS A 1 93 ? -21.713 -6.024 42.774 1.00 91.31 93 LYS A N 1
ATOM 754 C CA . LYS A 1 93 ? -21.302 -6.253 44.167 1.00 91.31 93 LYS A CA 1
ATOM 755 C C . LYS A 1 93 ? -21.926 -5.223 45.106 1.00 91.31 93 LYS A C 1
ATOM 757 O O . LYS A 1 93 ? -22.471 -5.631 46.122 1.00 91.31 93 LYS A O 1
ATOM 762 N N . GLU A 1 94 ? -21.894 -3.943 44.736 1.00 88.31 94 GLU A N 1
ATOM 763 C CA . GLU A 1 94 ? -22.490 -2.840 4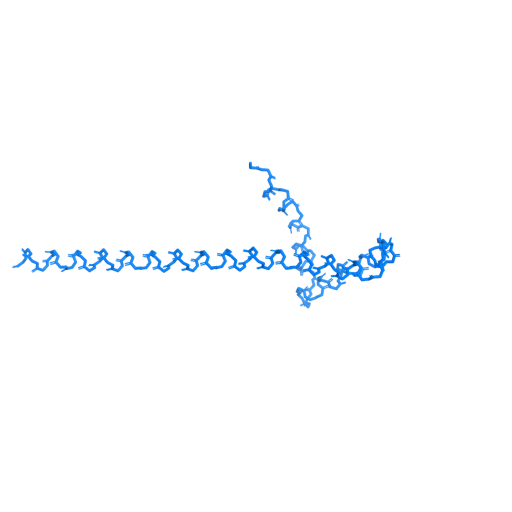5.510 1.00 88.31 94 GLU A CA 1
ATOM 764 C C . GLU A 1 94 ? -24.004 -3.053 45.707 1.00 88.31 94 GLU A C 1
ATOM 766 O O . GLU A 1 94 ? -24.484 -3.049 46.838 1.00 88.31 94 GLU A O 1
ATOM 771 N N . ALA A 1 95 ? -24.735 -3.410 44.644 1.00 87.31 95 ALA A N 1
ATOM 772 C CA . ALA A 1 95 ? -26.171 -3.701 44.726 1.00 87.31 95 ALA A CA 1
ATOM 773 C C . ALA A 1 95 ? -26.515 -4.898 45.637 1.00 87.31 95 ALA A C 1
ATOM 775 O O . ALA A 1 95 ? -27.581 -4.930 46.245 1.00 87.31 95 ALA A O 1
ATOM 776 N N . LYS A 1 96 ? -25.620 -5.892 45.741 1.00 82.25 96 LYS A N 1
ATOM 777 C CA . LYS A 1 96 ? -25.803 -7.057 46.625 1.00 82.25 96 LYS A CA 1
ATOM 778 C C . LYS A 1 96 ? -25.436 -6.781 48.081 1.00 82.25 96 LYS A C 1
ATOM 780 O O . LYS A 1 96 ? -25.860 -7.545 48.935 1.00 82.25 96 LYS A O 1
ATOM 785 N N . SER A 1 97 ? -24.617 -5.767 48.358 1.00 80.81 97 SER A N 1
ATOM 786 C CA . SER A 1 97 ? -24.268 -5.371 49.729 1.00 80.81 97 SER A CA 1
ATOM 787 C C . SER A 1 97 ? -25.265 -4.395 50.358 1.00 80.81 97 SER A C 1
ATOM 789 O O . SER A 1 97 ? -25.251 -4.237 51.573 1.00 80.81 97 SER A O 1
ATOM 791 N N . GLU A 1 98 ? -26.103 -3.740 49.551 1.00 68.81 98 GLU A N 1
ATOM 792 C CA . GLU A 1 98 ? -27.140 -2.798 50.005 1.00 68.81 98 GLU A CA 1
ATOM 793 C C . GLU A 1 98 ? -28.539 -3.436 50.156 1.00 68.81 98 GLU A C 1
ATOM 795 O O . GLU A 1 98 ? -29.470 -2.754 50.583 1.00 68.81 98 GLU A O 1
ATOM 800 N N . SER A 1 99 ? -28.693 -4.726 49.816 1.00 57.34 99 SER A N 1
ATOM 801 C CA . SER A 1 99 ? -29.920 -5.531 50.005 1.00 57.34 99 SER A CA 1
ATOM 802 C C . SER A 1 99 ? -29.765 -6.511 51.163 1.00 57.34 99 SER A C 1
ATOM 804 O O . SER A 1 99 ? -30.769 -6.739 51.871 1.00 57.34 99 SER A O 1
#

Radius of gyration: 24.0 Å; chains: 1; bounding box: 51×28×70 Å

InterPro domains:
  IPR025934 NudC N-terminal domain [PF14050] (9-60)

Sequence (99 aa):
MGGEQEEERFDGMLLAMAQQHEGGVQELVNTFFSFLRRKTDFFVGGEEGMAEKLITQTFNHHNQLAQKARREKRSRQETERREKAERAARLAKEAKSES

Secondary structure (DSSP, 8-state):
--HHHHHGGGHHHHHHHHHH-TTTHHHHHHHHHHHHHHHSSTTTSSSTTHHHHHHHHHHHHHHHHHHHHHHHHHHHHHHHHHHHHHHHHHHHHHHHH--